Protein AF-A0A0Q5MTC0-F1 (afdb_monomer_lite)

Sequence (117 aa):
MSYLDYEMRDIRASPGHVDVELIQRDGHSARLLIALPSTGEPQYWLYFLPDTAEEWVEQLLLWLDEQVFTSGLMDERVRVERNGASYVQSAPYGWRLTDPAEHARLAEAAGPDGWYG

Radius of gyration: 14.13 Å; chains: 1; bounding box: 38×33×33 Å

pLDDT: mean 79.62, std 10.36, range [45.28, 92.5]

Structure (mmCIF, N/CA/C/O backbone):
data_AF-A0A0Q5MTC0-F1
#
_entry.id   AF-A0A0Q5MTC0-F1
#
loop_
_atom_site.group_PDB
_atom_site.id
_atom_site.type_symbol
_atom_site.label_atom_id
_atom_site.label_alt_id
_atom_site.label_comp_id
_atom_site.label_asym_id
_atom_site.label_entity_id
_atom_site.label_seq_id
_atom_site.pdbx_PDB_ins_code
_atom_site.Cartn_x
_atom_site.Cartn_y
_atom_site.Cartn_z
_atom_site.occupancy
_atom_site.B_iso_or_equiv
_atom_site.auth_seq_id
_atom_site.auth_comp_id
_atom_site.auth_asym_id
_atom_site.auth_atom_id
_atom_site.pdbx_PDB_model_num
ATOM 1 N N . MET A 1 1 ? -21.789 -9.961 -7.468 1.00 45.28 1 MET A N 1
ATOM 2 C CA . MET A 1 1 ? -20.893 -9.215 -6.561 1.00 45.28 1 MET A CA 1
ATOM 3 C C . MET A 1 1 ? -19.990 -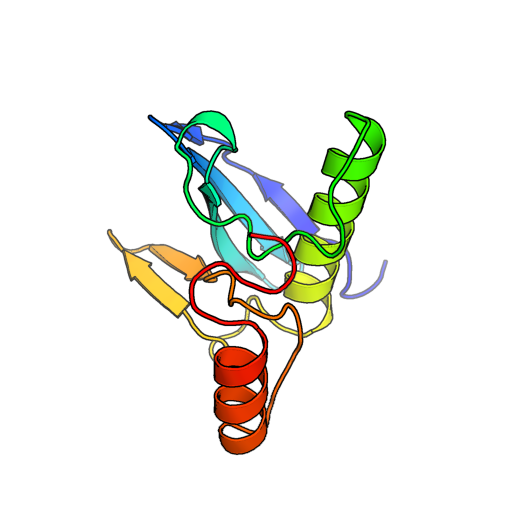10.224 -5.893 1.00 45.28 1 MET A C 1
ATOM 5 O O . MET A 1 1 ? -20.508 -11.143 -5.260 1.00 45.28 1 MET A O 1
ATOM 9 N N . SER A 1 2 ? -18.699 -10.147 -6.202 1.00 48.28 2 SER A N 1
ATOM 10 C CA . SER A 1 2 ? -17.704 -11.175 -5.885 1.00 48.28 2 SER A CA 1
ATOM 11 C C . SER A 1 2 ? -17.033 -10.882 -4.535 1.00 48.28 2 SER A C 1
ATOM 13 O O . SER A 1 2 ? -17.332 -9.875 -3.903 1.00 48.28 2 SER A O 1
ATOM 15 N N . TYR A 1 3 ? -16.140 -11.758 -4.077 1.00 50.34 3 TYR A N 1
ATOM 16 C CA . TYR A 1 3 ? -15.329 -11.592 -2.859 1.00 50.34 3 TYR A CA 1
ATOM 17 C C . TYR A 1 3 ? -14.267 -10.470 -2.974 1.00 50.34 3 TYR A C 1
ATOM 19 O O . TYR A 1 3 ? -13.401 -10.346 -2.118 1.00 50.34 3 TYR A O 1
ATOM 27 N N . LEU A 1 4 ? -14.338 -9.678 -4.045 1.00 57.19 4 LEU A N 1
ATOM 28 C CA . LEU A 1 4 ? -13.348 -8.696 -4.485 1.00 57.19 4 LEU A CA 1
ATOM 29 C C . LEU A 1 4 ? -13.760 -7.252 -4.194 1.00 57.19 4 LEU A C 1
ATOM 31 O O . LEU A 1 4 ? -12.997 -6.323 -4.426 1.00 57.19 4 LEU A O 1
ATOM 35 N N . ASP A 1 5 ? -14.977 -7.066 -3.689 1.00 74.38 5 ASP A N 1
ATOM 36 C CA . ASP A 1 5 ? -15.494 -5.750 -3.350 1.00 74.38 5 ASP A CA 1
ATOM 37 C C . ASP A 1 5 ? -14.921 -5.337 -1.978 1.00 74.38 5 ASP A C 1
ATOM 39 O O . ASP A 1 5 ? -15.207 -5.980 -0.959 1.00 74.38 5 ASP A O 1
ATOM 43 N N . TYR A 1 6 ? -14.115 -4.272 -1.953 1.00 80.75 6 TYR A N 1
ATOM 44 C CA . TYR A 1 6 ? -13.625 -3.632 -0.730 1.00 80.75 6 TYR A CA 1
ATOM 45 C C . TYR A 1 6 ? -14.060 -2.170 -0.658 1.00 80.75 6 TYR A C 1
ATOM 47 O O . TYR A 1 6 ? -14.291 -1.511 -1.673 1.00 80.75 6 TYR A O 1
ATOM 55 N N . GLU A 1 7 ? -14.170 -1.658 0.563 1.00 87.12 7 GLU A N 1
ATOM 56 C CA . GLU A 1 7 ? -14.449 -0.252 0.828 1.00 87.12 7 GLU A CA 1
ATOM 57 C C . GLU A 1 7 ? -13.251 0.398 1.519 1.00 87.12 7 GLU A C 1
ATOM 59 O O . GLU A 1 7 ? -12.703 -0.152 2.476 1.00 87.12 7 GLU A O 1
ATOM 64 N N . MET A 1 8 ? -12.869 1.584 1.042 1.00 88.19 8 MET A N 1
ATOM 65 C CA . MET A 1 8 ? -11.970 2.480 1.763 1.00 88.19 8 MET A CA 1
ATOM 66 C C . MET A 1 8 ? -12.795 3.328 2.730 1.00 88.19 8 MET A C 1
ATOM 68 O O . MET A 1 8 ? -13.652 4.106 2.304 1.00 88.19 8 MET A O 1
ATOM 72 N N . ARG A 1 9 ? -12.531 3.194 4.028 1.00 89.69 9 ARG A N 1
ATOM 73 C CA . ARG A 1 9 ? -13.142 4.001 5.086 1.00 89.69 9 ARG A CA 1
ATOM 74 C C . ARG A 1 9 ? -12.077 4.732 5.889 1.00 89.69 9 ARG A C 1
ATOM 76 O O . ARG A 1 9 ? -10.894 4.411 5.828 1.00 89.69 9 ARG A O 1
ATOM 83 N N . ASP A 1 10 ? -12.536 5.733 6.640 1.00 90.75 10 ASP A N 1
ATOM 84 C CA . ASP A 1 10 ? -11.757 6.370 7.706 1.00 90.75 10 ASP A CA 1
ATOM 85 C C . ASP A 1 10 ? -10.330 6.764 7.275 1.00 90.75 10 ASP A C 1
ATOM 87 O O . ASP A 1 10 ? -9.324 6.318 7.834 1.00 90.75 10 ASP A O 1
ATOM 91 N N . ILE A 1 11 ? -10.269 7.592 6.227 1.00 91.00 11 ILE A N 1
ATOM 92 C CA . ILE A 1 11 ? -9.031 8.136 5.666 1.00 91.00 11 ILE A CA 1
ATOM 93 C C . ILE A 1 11 ? -8.544 9.270 6.565 1.00 91.00 11 ILE A C 1
ATOM 95 O O . ILE A 1 11 ? -9.218 10.291 6.729 1.00 91.00 11 ILE A O 1
ATOM 99 N N . ARG A 1 12 ? -7.347 9.110 7.123 1.00 92.50 12 ARG A N 1
ATOM 100 C CA . ARG A 1 12 ? -6.734 10.068 8.042 1.00 92.50 12 ARG A CA 1
ATOM 101 C C . ARG A 1 12 ? -5.423 10.567 7.458 1.00 92.50 12 ARG A C 1
ATOM 103 O O . ARG A 1 12 ? -4.484 9.803 7.249 1.00 92.50 12 ARG A O 1
ATOM 110 N N . ALA A 1 13 ? -5.343 11.872 7.238 1.00 88.62 13 ALA A N 1
ATOM 111 C CA . ALA A 1 13 ? -4.072 12.519 6.955 1.00 88.62 13 ALA A CA 1
ATOM 112 C C . ALA A 1 13 ? -3.261 12.637 8.252 1.00 88.62 13 ALA A C 1
ATOM 114 O O . ALA A 1 13 ? -3.776 13.063 9.288 1.00 88.62 13 ALA A O 1
ATOM 115 N N . SER A 1 14 ? -1.983 12.290 8.189 1.00 83.75 14 SER A N 1
ATOM 116 C CA . SER A 1 14 ? -1.028 12.451 9.281 1.00 83.75 14 SER A CA 1
ATOM 117 C C . SER A 1 14 ? 0.292 13.000 8.733 1.00 83.75 14 SER A C 1
ATOM 119 O O . SER A 1 14 ? 0.520 12.937 7.522 1.00 83.75 14 SER A O 1
ATOM 121 N N . PRO A 1 15 ? 1.168 13.587 9.568 1.00 88.50 15 PRO A N 1
ATOM 122 C CA . PRO A 1 15 ? 2.452 14.085 9.093 1.00 88.50 15 PRO A CA 1
ATOM 123 C C . PRO A 1 15 ? 3.232 12.992 8.352 1.00 88.50 15 PRO A C 1
ATOM 125 O O . PRO A 1 15 ? 3.622 11.978 8.929 1.00 88.50 15 PRO A O 1
ATOM 128 N N . GLY A 1 16 ? 3.416 13.205 7.051 1.00 88.62 16 GLY A N 1
ATOM 129 C CA . GLY A 1 16 ? 4.161 12.303 6.188 1.00 88.62 16 GLY A CA 1
ATOM 130 C C . GLY A 1 16 ? 3.442 11.027 5.748 1.00 88.62 16 GLY A C 1
ATOM 131 O O . GLY A 1 16 ? 4.040 10.270 4.998 1.00 88.62 16 GLY A O 1
ATOM 132 N N . HIS A 1 17 ? 2.197 10.775 6.164 1.00 90.31 17 HIS A N 1
ATOM 133 C CA . HIS A 1 17 ? 1.487 9.543 5.803 1.00 90.31 17 HIS A CA 1
ATOM 134 C C . HIS A 1 17 ? -0.019 9.752 5.622 1.00 90.31 17 HIS A C 1
ATOM 136 O O . HIS A 1 17 ? -0.638 10.583 6.296 1.00 90.31 17 HIS A O 1
ATOM 142 N N . VAL A 1 18 ? -0.630 8.916 4.787 1.00 89.94 18 VAL A N 1
ATOM 143 C CA . VAL A 1 18 ? -2.080 8.703 4.740 1.00 89.94 18 VAL A CA 1
ATOM 144 C C . VAL A 1 18 ? -2.387 7.356 5.381 1.00 89.94 18 VAL A C 1
ATOM 146 O O . VAL A 1 18 ? -1.816 6.338 5.006 1.00 89.94 18 VAL A O 1
ATOM 149 N N . ASP A 1 19 ? -3.281 7.357 6.362 1.00 91.50 19 ASP A N 1
ATOM 150 C CA . ASP A 1 19 ? -3.754 6.157 7.044 1.00 91.50 19 ASP A CA 1
ATOM 151 C C . ASP A 1 19 ? -5.172 5.827 6.554 1.00 91.50 19 ASP A C 1
ATOM 153 O O . ASP A 1 19 ? -6.081 6.645 6.710 1.00 91.50 19 ASP A O 1
ATOM 157 N N . VAL A 1 20 ? -5.352 4.664 5.930 1.00 90.62 20 VAL A N 1
ATOM 158 C CA . VAL A 1 20 ? -6.604 4.240 5.283 1.00 90.62 20 VAL A CA 1
ATOM 159 C C . VAL A 1 20 ? -7.065 2.917 5.874 1.00 90.62 20 VAL A C 1
ATOM 161 O O . VAL A 1 20 ? -6.287 1.969 5.939 1.00 90.62 20 VAL A O 1
ATOM 164 N N . GLU A 1 21 ? -8.336 2.818 6.262 1.00 91.69 21 GLU A N 1
ATOM 165 C CA . GLU A 1 21 ? -8.943 1.530 6.595 1.00 91.69 21 GLU A CA 1
ATOM 166 C C . GLU A 1 21 ? -9.525 0.877 5.335 1.00 91.69 21 GLU A C 1
ATOM 168 O O . GLU A 1 21 ? -10.343 1.473 4.632 1.00 91.69 21 GLU A O 1
ATOM 173 N N . LEU A 1 22 ? -9.115 -0.361 5.061 1.00 89.56 22 LEU A N 1
ATOM 174 C CA . LEU A 1 22 ? -9.726 -1.221 4.054 1.00 89.56 22 LEU A CA 1
ATOM 175 C C . LEU A 1 22 ? -10.638 -2.234 4.729 1.00 89.56 22 LEU A C 1
ATOM 177 O O . LEU A 1 22 ? -10.229 -2.889 5.689 1.00 89.56 22 LEU A O 1
ATOM 181 N N . ILE A 1 23 ? -11.845 -2.401 4.193 1.00 88.00 23 ILE A N 1
ATOM 182 C CA . ILE A 1 23 ? -12.818 -3.377 4.686 1.00 88.00 23 ILE A CA 1
ATOM 183 C C . ILE A 1 23 ? -13.283 -4.252 3.525 1.00 88.00 23 ILE A C 1
ATOM 185 O O . ILE A 1 23 ? -13.900 -3.761 2.578 1.00 88.00 23 ILE A O 1
ATOM 189 N N . GLN A 1 24 ? -13.009 -5.553 3.609 1.00 85.00 24 GLN A N 1
ATOM 190 C CA . GLN A 1 24 ? -13.582 -6.565 2.727 1.00 85.00 24 GLN A CA 1
ATOM 191 C C . GLN A 1 24 ? -15.002 -6.929 3.164 1.00 85.00 24 GLN A C 1
ATOM 193 O O . GLN A 1 24 ? -15.378 -6.854 4.336 1.00 85.00 24 GLN A O 1
ATOM 198 N N . ARG A 1 25 ? -15.812 -7.375 2.201 1.00 77.12 25 ARG A N 1
ATOM 199 C CA . ARG A 1 25 ? -17.218 -7.744 2.423 1.00 77.12 25 ARG A CA 1
ATOM 200 C C . ARG A 1 25 ? -17.441 -8.820 3.495 1.00 77.12 25 ARG A C 1
ATOM 202 O O . ARG A 1 25 ? -18.507 -8.850 4.106 1.00 77.12 25 ARG A O 1
ATOM 209 N N . ASP A 1 26 ? -16.492 -9.725 3.685 1.00 77.50 26 ASP A N 1
ATOM 210 C CA . ASP A 1 26 ? -16.565 -10.819 4.660 1.00 77.50 26 ASP A CA 1
ATOM 211 C C . ASP A 1 26 ? -16.205 -10.387 6.093 1.00 77.50 26 ASP A C 1
ATOM 213 O O . ASP A 1 26 ? -16.214 -11.210 7.007 1.00 77.50 26 ASP A O 1
ATOM 217 N N . GLY A 1 27 ? -15.968 -9.089 6.304 1.00 79.62 27 GLY A N 1
ATOM 218 C CA . GLY A 1 27 ? -15.704 -8.502 7.611 1.00 79.62 27 GLY A CA 1
ATOM 219 C C . GLY A 1 27 ? -14.224 -8.436 7.971 1.00 79.62 27 GLY A C 1
ATOM 220 O O . GLY A 1 27 ? -13.910 -7.910 9.037 1.00 79.62 27 GLY A O 1
ATOM 221 N N . HIS A 1 28 ? -13.318 -8.908 7.106 1.00 84.06 28 HIS A N 1
ATOM 222 C CA . HIS A 1 28 ? -11.893 -8.656 7.295 1.00 84.06 28 HIS A CA 1
ATOM 223 C C . HIS A 1 28 ? -11.588 -7.180 7.054 1.00 84.06 28 HIS A C 1
ATOM 225 O O . HIS A 1 28 ? -12.031 -6.583 6.069 1.00 84.06 28 HIS A O 1
ATOM 231 N N . SER A 1 29 ? -10.803 -6.593 7.950 1.00 86.69 29 SER A N 1
ATOM 232 C CA . SER A 1 29 ? -10.298 -5.240 7.788 1.00 86.69 29 SER A CA 1
ATOM 233 C C . SER A 1 29 ? -8.823 -5.155 8.139 1.00 86.69 29 SER A C 1
ATOM 235 O O . SER A 1 29 ? -8.286 -5.949 8.920 1.00 86.69 29 SER A O 1
ATOM 237 N N . ALA A 1 30 ? -8.155 -4.183 7.534 1.00 88.00 30 ALA A N 1
ATOM 238 C CA . ALA A 1 30 ? -6.816 -3.775 7.918 1.00 88.00 30 ALA A CA 1
ATOM 239 C C . ALA A 1 30 ? -6.648 -2.282 7.680 1.00 88.00 30 ALA A C 1
ATOM 241 O O . ALA A 1 30 ? -7.338 -1.690 6.848 1.00 88.00 30 ALA A O 1
ATOM 242 N N . ARG A 1 31 ? -5.684 -1.685 8.377 1.00 90.44 31 ARG A N 1
ATOM 243 C CA . ARG A 1 31 ? -5.249 -0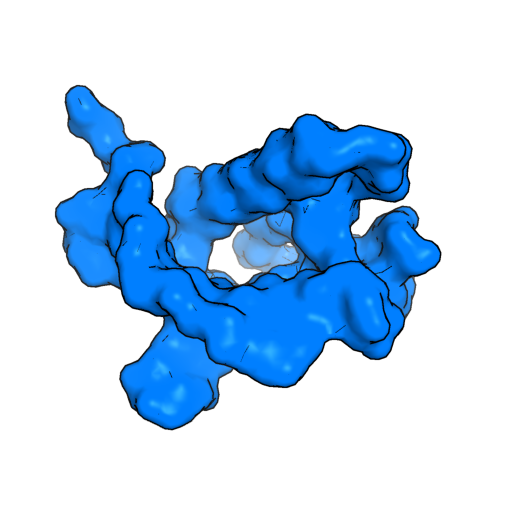.323 8.084 1.00 90.44 31 ARG A CA 1
ATOM 244 C C . ARG A 1 31 ? -3.976 -0.342 7.253 1.00 90.44 31 ARG A C 1
ATOM 246 O O . ARG A 1 31 ? -3.121 -1.213 7.405 1.00 90.44 31 ARG A O 1
ATOM 253 N N . LEU A 1 32 ? -3.857 0.627 6.365 1.00 86.75 32 LEU A N 1
ATOM 254 C CA . LEU A 1 32 ? -2.673 0.867 5.560 1.00 86.75 32 LEU A CA 1
ATOM 255 C C . LEU A 1 32 ? -2.117 2.222 5.932 1.00 86.75 32 LEU A C 1
ATOM 257 O O . LEU A 1 32 ? -2.856 3.200 5.967 1.00 86.75 32 LEU A O 1
ATOM 261 N N . LEU A 1 33 ? -0.815 2.270 6.191 1.00 88.00 33 LEU A N 1
ATOM 262 C CA . LEU A 1 33 ? -0.098 3.515 6.404 1.00 88.00 33 LEU A CA 1
ATOM 263 C C . LEU A 1 33 ? 0.785 3.766 5.183 1.00 88.00 33 LEU A C 1
ATOM 265 O O . LEU A 1 33 ? 1.836 3.152 5.031 1.00 88.00 33 LEU A O 1
ATOM 269 N N . ILE A 1 34 ? 0.322 4.638 4.296 1.00 86.19 34 ILE A N 1
ATOM 270 C CA . ILE A 1 34 ? 0.982 4.952 3.031 1.00 86.19 34 ILE A CA 1
ATOM 271 C C . ILE A 1 34 ? 1.832 6.200 3.251 1.00 86.19 34 ILE A C 1
ATOM 273 O O . ILE A 1 34 ? 1.291 7.272 3.531 1.00 86.19 34 ILE A O 1
ATOM 277 N N . ALA A 1 35 ? 3.154 6.068 3.159 1.00 87.31 35 ALA A N 1
ATOM 278 C CA . ALA A 1 35 ? 4.060 7.209 3.236 1.00 87.31 35 ALA A CA 1
ATOM 279 C C . ALA A 1 35 ? 3.819 8.172 2.065 1.00 87.31 35 ALA A C 1
ATOM 281 O O . ALA A 1 35 ? 3.575 7.758 0.937 1.00 87.31 35 ALA A O 1
ATOM 282 N N . LEU A 1 36 ? 3.880 9.474 2.333 1.00 87.06 36 LEU A N 1
ATOM 283 C CA . LEU A 1 36 ? 3.810 10.500 1.301 1.00 87.06 36 LEU A CA 1
ATOM 284 C C . LEU A 1 36 ? 5.181 10.633 0.631 1.00 87.06 36 LEU A C 1
ATOM 286 O O . LEU A 1 36 ? 6.167 10.745 1.353 1.00 87.06 36 LEU A O 1
ATOM 290 N N . PRO A 1 37 ? 5.270 10.780 -0.702 1.00 83.50 37 PRO A N 1
ATOM 291 C CA . PRO A 1 37 ? 6.557 10.960 -1.385 1.00 83.50 37 PRO A CA 1
ATOM 292 C C . PRO A 1 37 ? 7.404 12.113 -0.820 1.00 83.50 37 PRO A C 1
ATOM 294 O O . PRO A 1 37 ? 8.630 12.070 -0.819 1.00 83.50 37 PRO A O 1
ATOM 297 N N . SER A 1 38 ? 6.754 13.141 -0.263 1.00 84.94 38 SER A N 1
ATOM 298 C CA . SER A 1 38 ? 7.411 14.287 0.373 1.00 84.94 38 SER A CA 1
ATOM 299 C C . SER A 1 38 ? 8.232 13.956 1.626 1.00 84.94 38 SER A C 1
ATOM 301 O O . SER A 1 38 ? 8.971 14.821 2.090 1.00 84.94 38 SER A O 1
ATOM 303 N N . THR A 1 39 ? 8.079 12.771 2.226 1.00 85.12 39 THR A N 1
ATOM 304 C CA . THR A 1 39 ? 8.892 12.360 3.384 1.00 85.12 39 THR A CA 1
ATOM 305 C C . THR A 1 39 ? 10.269 11.845 2.991 1.00 85.12 39 THR A C 1
ATOM 307 O O . THR A 1 39 ?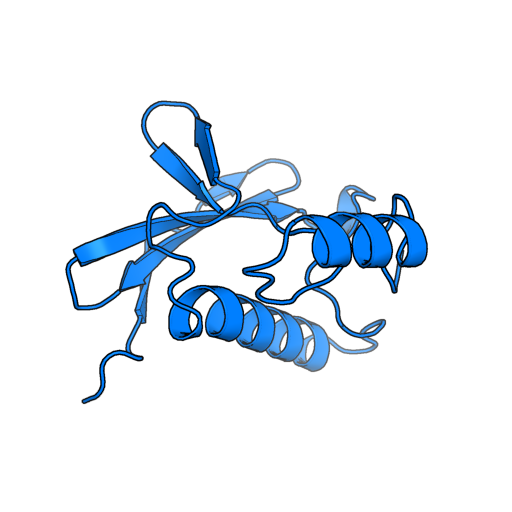 11.138 11.764 3.856 1.00 85.12 39 THR A O 1
ATOM 310 N N . GLY A 1 40 ? 10.471 11.502 1.714 1.00 83.44 40 GLY A N 1
ATOM 311 C CA . GLY A 1 40 ? 11.654 10.773 1.263 1.00 83.44 40 GLY A CA 1
ATOM 312 C C . GLY A 1 40 ? 11.692 9.319 1.739 1.00 83.44 40 GLY A C 1
ATOM 313 O O . GLY A 1 40 ? 12.731 8.681 1.609 1.00 83.44 40 GLY A O 1
ATOM 314 N N . GLU A 1 41 ? 10.600 8.796 2.310 1.00 84.12 41 GLU A N 1
ATOM 315 C CA . GLU A 1 41 ? 10.512 7.368 2.610 1.00 84.12 41 GLU A CA 1
ATOM 316 C C . GLU A 1 41 ? 10.311 6.550 1.327 1.00 84.12 41 GLU A C 1
ATOM 318 O O . GLU A 1 41 ? 9.644 7.026 0.397 1.00 84.12 41 GLU A O 1
ATOM 323 N N . PRO A 1 42 ? 10.827 5.310 1.284 1.00 82.56 42 PRO A N 1
ATOM 324 C CA . PRO A 1 42 ? 10.622 4.416 0.157 1.00 82.56 42 PRO A CA 1
ATOM 325 C C . PRO A 1 42 ? 9.143 4.188 -0.163 1.00 82.56 42 PRO A C 1
ATOM 327 O O . PRO A 1 42 ? 8.314 3.926 0.714 1.00 82.56 42 PRO A O 1
ATOM 330 N N . GLN A 1 43 ? 8.813 4.236 -1.450 1.00 85.94 43 GLN A N 1
ATOM 331 C CA . GLN A 1 43 ? 7.465 3.989 -1.951 1.00 85.94 43 GLN A CA 1
ATOM 332 C C . GLN A 1 43 ? 7.363 2.548 -2.449 1.00 85.94 43 GLN A C 1
ATOM 334 O O . GLN A 1 43 ? 7.241 2.286 -3.640 1.00 85.94 43 GLN A O 1
ATOM 339 N N . TYR A 1 44 ? 7.419 1.593 -1.519 1.00 81.56 44 TYR A N 1
ATOM 340 C CA . TYR A 1 44 ? 7.465 0.153 -1.821 1.00 81.56 44 TYR A CA 1
ATOM 341 C C . TYR A 1 44 ? 6.276 -0.393 -2.636 1.00 81.56 44 TYR A C 1
ATOM 343 O O . TYR A 1 44 ? 6.314 -1.523 -3.114 1.00 81.56 44 TYR A O 1
ATOM 351 N N . TRP A 1 45 ? 5.205 0.386 -2.757 1.00 82.81 45 TRP A N 1
ATOM 352 C CA . TRP A 1 45 ? 4.012 0.073 -3.540 1.00 82.81 45 TRP A CA 1
ATOM 353 C C . TRP A 1 45 ? 4.103 0.546 -5.002 1.00 82.81 45 TRP A C 1
ATOM 355 O O . TRP A 1 45 ? 3.196 0.268 -5.781 1.00 82.81 45 TRP A O 1
ATOM 365 N N . LEU A 1 46 ? 5.174 1.250 -5.385 1.00 85.56 46 LEU A N 1
ATOM 366 C CA . LEU A 1 46 ? 5.442 1.602 -6.776 1.00 85.56 46 LEU A CA 1
ATOM 367 C C . LEU A 1 46 ? 6.038 0.414 -7.535 1.00 85.56 46 LEU A C 1
ATOM 369 O O . LEU A 1 46 ? 7.001 -0.216 -7.101 1.00 85.56 46 LEU A O 1
ATOM 373 N N . TYR A 1 47 ? 5.477 0.161 -8.710 1.00 79.75 47 TYR A N 1
ATOM 374 C CA . TYR A 1 47 ? 5.956 -0.772 -9.727 1.00 79.75 47 TYR A CA 1
ATOM 375 C C . TYR A 1 47 ? 6.772 -0.073 -10.825 1.00 79.75 47 TYR A C 1
ATOM 377 O O . TYR A 1 47 ? 7.359 -0.754 -11.659 1.00 79.75 47 TYR A O 1
ATOM 385 N N . PHE A 1 48 ? 6.773 1.261 -10.878 1.00 84.94 48 PHE A N 1
ATOM 386 C CA . PHE A 1 48 ? 7.647 2.097 -11.704 1.00 84.94 48 PHE A CA 1
ATOM 387 C C . PHE A 1 48 ? 7.602 3.558 -11.228 1.00 84.94 48 PHE A C 1
ATOM 389 O O . PHE A 1 48 ? 6.670 3.967 -10.533 1.00 84.94 48 PHE A O 1
ATOM 396 N N . LEU A 1 49 ? 8.594 4.363 -11.634 1.00 87.06 49 LEU A N 1
ATOM 397 C CA . LEU A 1 49 ? 8.625 5.801 -11.347 1.00 87.06 49 LEU A CA 1
ATOM 398 C C . LEU A 1 49 ? 7.502 6.529 -12.110 1.00 87.06 49 LEU A C 1
ATOM 400 O O . LEU A 1 49 ? 7.543 6.531 -13.340 1.00 87.06 49 LEU A O 1
ATOM 404 N N . PRO A 1 50 ? 6.516 7.138 -11.426 1.00 88.75 50 PRO A N 1
ATOM 405 C CA . PRO A 1 50 ? 5.386 7.785 -12.084 1.00 88.75 50 PRO A CA 1
ATOM 406 C C . PRO A 1 50 ? 5.740 9.212 -12.519 1.00 88.75 50 PRO A C 1
ATOM 408 O O . PRO A 1 50 ? 6.233 10.011 -11.718 1.00 88.75 50 PRO A O 1
ATOM 411 N N . ASP A 1 51 ? 5.396 9.560 -13.755 1.00 92.31 51 ASP A N 1
ATOM 412 C CA . ASP A 1 51 ? 5.535 10.903 -14.325 1.00 92.31 51 ASP A CA 1
ATOM 413 C C . ASP A 1 51 ? 4.260 11.742 -14.128 1.00 92.31 51 ASP A C 1
ATOM 415 O O . ASP A 1 51 ? 4.288 12.978 -14.174 1.00 92.31 51 ASP A O 1
ATOM 419 N N . THR A 1 52 ? 3.121 11.083 -13.898 1.00 92.38 52 THR A N 1
ATOM 420 C CA . THR A 1 52 ? 1.803 11.719 -13.791 1.00 92.38 52 THR A CA 1
ATOM 421 C C . THR A 1 52 ? 1.043 11.303 -12.535 1.00 92.38 52 THR A C 1
ATOM 423 O O . THR A 1 52 ? 1.219 10.216 -11.992 1.00 92.38 52 THR A O 1
ATOM 426 N N . ALA A 1 53 ? 0.129 12.167 -12.078 1.00 89.00 53 ALA A N 1
ATOM 427 C CA . ALA A 1 53 ? -0.761 11.847 -10.959 1.00 89.00 53 ALA A CA 1
ATOM 428 C C . ALA A 1 53 ? -1.662 10.629 -11.240 1.00 89.00 53 ALA A C 1
ATOM 430 O O . ALA A 1 53 ? -2.071 9.947 -10.305 1.00 89.00 53 ALA A O 1
ATOM 431 N N . GLU A 1 54 ? -1.970 10.357 -12.509 1.00 91.69 54 GLU A N 1
ATOM 432 C CA . GLU A 1 54 ? -2.756 9.192 -12.916 1.00 91.69 54 GLU A CA 1
ATOM 433 C C . GLU A 1 54 ? -1.985 7.893 -12.675 1.00 91.69 54 GLU A C 1
ATOM 435 O O . GLU A 1 54 ? -2.517 6.994 -12.033 1.00 91.69 54 GLU A O 1
ATOM 440 N N . GLU A 1 55 ? -0.708 7.836 -13.057 1.00 90.06 55 GLU A N 1
ATOM 441 C CA . GLU A 1 55 ? 0.157 6.674 -12.805 1.00 90.06 55 GLU A CA 1
ATOM 442 C C . GLU A 1 55 ? 0.383 6.435 -11.306 1.00 90.06 55 GLU A C 1
ATOM 444 O O . GLU A 1 55 ? 0.439 5.289 -10.863 1.00 90.06 55 GLU A O 1
ATOM 449 N N . TRP A 1 56 ? 0.466 7.501 -10.500 1.00 88.81 56 TRP A N 1
ATOM 450 C CA . TRP A 1 56 ? 0.492 7.380 -9.038 1.00 88.81 56 TRP A CA 1
ATOM 451 C C . TRP A 1 56 ? -0.771 6.687 -8.507 1.00 88.81 56 TRP A C 1
ATOM 453 O O . TRP A 1 56 ? -0.685 5.774 -7.684 1.00 88.81 56 TRP A O 1
ATOM 463 N N . VAL A 1 57 ? -1.949 7.121 -8.965 1.00 87.31 57 VAL A N 1
ATOM 464 C CA . VAL A 1 57 ? -3.233 6.552 -8.533 1.00 87.31 57 VAL A CA 1
ATOM 465 C C . VAL A 1 57 ? -3.397 5.120 -9.038 1.00 87.31 57 VAL A C 1
ATOM 467 O O . VAL A 1 57 ? -3.821 4.264 -8.268 1.00 87.31 57 VAL A O 1
ATOM 470 N N . GLU A 1 58 ? -3.042 4.843 -10.292 1.00 87.31 58 GLU A N 1
ATOM 471 C CA . GLU A 1 58 ? -3.116 3.508 -10.890 1.00 87.31 58 GLU A CA 1
ATOM 472 C C . GLU A 1 58 ? -2.288 2.498 -10.093 1.00 87.31 58 GLU A C 1
ATOM 474 O O . GLU A 1 58 ? -2.810 1.465 -9.676 1.00 87.31 58 GLU A O 1
ATOM 479 N N . GLN A 1 59 ? -1.024 2.819 -9.813 1.00 87.38 59 GLN A N 1
ATOM 480 C CA . GLN A 1 59 ? -0.138 1.932 -9.062 1.00 87.38 59 GLN A CA 1
ATOM 481 C C . GLN A 1 59 ? -0.605 1.731 -7.621 1.00 87.38 59 GLN A C 1
ATOM 483 O O . GLN A 1 59 ? -0.550 0.612 -7.111 1.00 87.38 59 GLN A O 1
ATOM 488 N N . LEU A 1 60 ? -1.130 2.782 -6.977 1.00 85.50 60 LEU A N 1
ATOM 489 C CA . LEU A 1 60 ? -1.716 2.648 -5.648 1.00 85.50 60 LEU A CA 1
ATOM 490 C C . LEU A 1 60 ? -2.921 1.702 -5.673 1.00 85.50 60 LEU A C 1
ATOM 492 O O . LEU A 1 60 ? -3.013 0.814 -4.832 1.00 85.50 60 LEU A O 1
ATOM 496 N N . LEU A 1 61 ? -3.837 1.869 -6.630 1.00 84.88 61 LEU A N 1
ATOM 497 C CA . LEU A 1 61 ? -5.011 1.006 -6.755 1.00 84.88 61 LEU A CA 1
ATOM 498 C C . LEU A 1 61 ? -4.618 -0.442 -7.052 1.00 84.88 61 LEU A C 1
ATOM 500 O O . LEU A 1 61 ? -5.175 -1.332 -6.421 1.00 84.88 61 LEU A O 1
ATOM 504 N N . LEU A 1 62 ? -3.640 -0.678 -7.930 1.00 84.38 62 LEU A N 1
ATOM 505 C CA . LEU A 1 62 ? -3.106 -2.016 -8.202 1.00 84.38 62 LEU A CA 1
ATOM 506 C C . LEU A 1 62 ? -2.527 -2.660 -6.941 1.00 84.38 62 LEU A C 1
ATOM 508 O O . LEU A 1 62 ? -2.852 -3.803 -6.632 1.00 84.38 62 LEU A O 1
ATOM 512 N N . TRP A 1 63 ? -1.728 -1.920 -6.173 1.00 84.06 63 TRP A N 1
ATOM 513 C CA . TRP A 1 63 ? -1.168 -2.432 -4.926 1.00 84.06 63 TRP A CA 1
ATOM 514 C C . TRP A 1 63 ? -2.252 -2.745 -3.887 1.00 84.06 63 TRP A C 1
ATOM 516 O O . TRP A 1 63 ? -2.214 -3.807 -3.263 1.00 84.06 63 TRP A O 1
ATOM 526 N N . LEU A 1 64 ? -3.237 -1.855 -3.711 1.00 82.12 64 LEU A N 1
ATOM 527 C CA . LEU A 1 64 ? -4.384 -2.087 -2.825 1.00 82.12 64 LEU A CA 1
ATOM 528 C C . LEU A 1 64 ? -5.171 -3.327 -3.255 1.00 82.12 64 LEU A C 1
ATOM 530 O O . LEU A 1 64 ? -5.518 -4.154 -2.411 1.00 82.12 64 LEU A O 1
ATOM 534 N N . ASP A 1 65 ? -5.412 -3.470 -4.557 1.00 79.69 65 ASP A N 1
ATOM 535 C CA . ASP A 1 65 ? -6.104 -4.613 -5.139 1.00 79.69 65 ASP A CA 1
ATOM 536 C C . ASP A 1 65 ? -5.340 -5.904 -4.862 1.00 79.69 65 ASP A C 1
ATOM 538 O O . ASP A 1 65 ? -5.913 -6.859 -4.344 1.00 79.69 65 ASP A O 1
ATOM 542 N N . GLU A 1 66 ? -4.022 -5.911 -5.072 1.00 77.25 66 GLU A N 1
ATOM 543 C CA . GLU A 1 66 ? -3.166 -7.034 -4.705 1.00 77.25 66 GLU A CA 1
ATOM 544 C C . GLU A 1 66 ? -3.275 -7.348 -3.210 1.00 77.25 66 GLU A C 1
ATOM 546 O O . GLU A 1 66 ? -3.469 -8.514 -2.860 1.00 77.25 66 GLU A O 1
ATOM 551 N N . GLN A 1 67 ? -3.233 -6.353 -2.316 1.00 77.88 67 GLN A N 1
ATOM 552 C CA . GLN A 1 67 ? -3.403 -6.594 -0.877 1.00 77.88 67 GLN A CA 1
ATOM 553 C C . GLN A 1 67 ? -4.784 -7.171 -0.540 1.00 77.88 67 GLN A C 1
ATOM 555 O O . GLN A 1 67 ? -4.901 -7.982 0.370 1.00 77.88 67 GLN A O 1
ATOM 560 N N . VAL A 1 68 ? -5.839 -6.829 -1.271 1.00 77.06 68 VAL A N 1
ATOM 561 C CA . VAL A 1 68 ? -7.195 -7.336 -1.020 1.00 77.06 68 VAL A CA 1
ATOM 562 C C . VAL A 1 68 ? -7.391 -8.722 -1.654 1.00 77.06 68 VAL A C 1
ATOM 564 O O . VAL A 1 68 ? -7.661 -9.703 -0.954 1.00 77.06 68 VAL A O 1
ATOM 567 N N . PHE A 1 69 ? -7.211 -8.843 -2.970 1.00 71.56 69 PHE A N 1
ATOM 568 C CA . PHE A 1 69 ? -7.452 -10.058 -3.760 1.00 71.56 69 PHE A CA 1
ATOM 569 C C . PHE A 1 69 ? -6.607 -11.243 -3.319 1.00 71.56 69 PHE A C 1
ATOM 571 O O . PHE A 1 69 ? -7.045 -12.392 -3.393 1.00 71.56 69 PHE A O 1
ATOM 578 N N . THR A 1 70 ? -5.384 -10.985 -2.863 1.00 69.56 70 THR A N 1
ATOM 579 C CA . THR A 1 70 ? -4.475 -12.047 -2.428 1.00 69.56 70 THR A C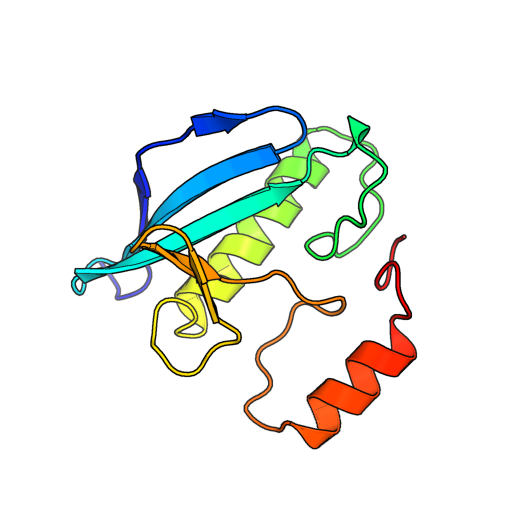A 1
ATOM 580 C C . THR A 1 70 ? -4.684 -12.451 -0.968 1.00 69.56 70 THR A C 1
ATOM 582 O O . THR A 1 70 ? -3.764 -12.992 -0.348 1.00 69.56 70 THR A O 1
ATOM 585 N N . SER A 1 71 ? -5.886 -12.206 -0.427 1.00 71.06 71 SER A N 1
ATOM 586 C CA . SER A 1 71 ? -6.252 -12.471 0.969 1.00 71.06 71 SER A CA 1
ATOM 587 C C . SER A 1 71 ? -5.430 -11.659 1.974 1.00 71.06 71 SER A C 1
ATOM 589 O O . SER A 1 71 ? -5.248 -12.081 3.111 1.00 71.06 71 SER A O 1
ATOM 591 N N . GLY A 1 72 ? -4.895 -10.502 1.580 1.00 69.44 72 GLY A N 1
ATOM 592 C CA . GLY A 1 72 ? -3.954 -9.756 2.415 1.00 69.44 72 GLY A CA 1
ATOM 593 C C . GLY A 1 72 ? -4.566 -9.007 3.599 1.00 69.44 72 GLY A C 1
ATOM 594 O O . GLY A 1 72 ? -3.817 -8.518 4.439 1.00 69.44 72 GLY A O 1
ATOM 595 N N . LEU A 1 73 ? -5.899 -8.986 3.727 1.00 76.38 73 LEU A N 1
ATOM 596 C CA . LEU A 1 73 ? -6.577 -8.566 4.961 1.00 76.38 73 LEU A CA 1
ATOM 597 C C . LEU A 1 73 ? -6.725 -9.703 5.998 1.00 76.38 73 LEU A C 1
ATOM 599 O O . LEU A 1 73 ? -7.210 -9.452 7.101 1.00 76.38 73 LEU A O 1
ATOM 603 N N . MET A 1 74 ? -6.315 -10.935 5.665 1.00 73.56 74 MET A N 1
ATOM 604 C CA . MET A 1 74 ? -6.296 -12.085 6.581 1.00 73.56 74 MET A CA 1
ATOM 605 C C . MET A 1 74 ? -4.983 -12.148 7.388 1.00 73.56 74 MET A C 1
ATOM 607 O O . MET A 1 74 ? -4.002 -11.473 7.073 1.00 73.56 74 MET A O 1
ATOM 611 N N . ASP A 1 75 ? -4.939 -12.994 8.419 1.00 66.44 75 ASP A N 1
ATOM 612 C CA . ASP A 1 75 ? -3.851 -13.039 9.416 1.00 66.44 75 ASP A CA 1
ATOM 613 C C . ASP A 1 75 ? -2.499 -13.572 8.900 1.00 66.44 75 ASP A C 1
ATOM 615 O O . ASP A 1 75 ? -1.495 -13.493 9.602 1.00 66.44 75 ASP A O 1
ATOM 619 N N . GLU A 1 76 ? -2.437 -14.097 7.674 1.00 60.97 76 GLU A N 1
ATOM 620 C CA . GLU A 1 76 ? -1.238 -14.745 7.116 1.00 60.97 76 GLU A CA 1
ATOM 621 C C . GLU A 1 76 ? -0.223 -13.770 6.480 1.00 60.97 76 GLU A C 1
ATOM 623 O O . GLU A 1 76 ? 0.817 -14.198 5.974 1.00 60.97 76 GLU A O 1
ATOM 628 N N . ARG A 1 77 ? -0.497 -12.458 6.466 1.00 68.56 77 ARG A N 1
ATOM 629 C CA . ARG A 1 77 ? 0.418 -11.440 5.916 1.00 68.56 77 ARG A CA 1
ATOM 630 C C . ARG A 1 77 ? 1.346 -10.833 6.961 1.00 68.56 77 ARG A C 1
ATOM 632 O O . ARG A 1 77 ? 1.136 -10.959 8.162 1.00 68.56 77 ARG A O 1
ATOM 639 N N . VAL A 1 78 ? 2.369 -10.121 6.480 1.00 71.50 78 VAL A N 1
ATOM 640 C CA . VAL A 1 78 ? 3.222 -9.277 7.326 1.00 71.50 78 VAL A CA 1
ATOM 641 C C . VAL A 1 78 ? 2.368 -8.129 7.862 1.00 71.50 78 VAL A C 1
ATOM 643 O O . VAL A 1 78 ? 2.136 -7.124 7.186 1.00 71.50 78 VAL A O 1
ATOM 646 N N . ARG A 1 79 ? 1.847 -8.332 9.071 1.00 77.00 79 ARG A N 1
ATOM 647 C CA . ARG A 1 79 ? 1.029 -7.368 9.799 1.00 77.00 79 ARG A CA 1
ATOM 648 C C . ARG A 1 79 ? 1.774 -6.887 11.030 1.00 77.00 79 ARG A C 1
ATOM 650 O O . ARG A 1 79 ? 2.508 -7.643 11.666 1.00 77.00 79 ARG A O 1
ATOM 657 N N . VAL A 1 80 ? 1.550 -5.629 11.382 1.00 81.19 80 VAL A N 1
ATOM 658 C CA . VAL A 1 80 ? 2.011 -5.065 12.649 1.00 81.19 80 VAL A CA 1
ATOM 659 C C . VAL A 1 80 ? 0.817 -4.511 13.404 1.00 81.19 80 VAL A C 1
ATOM 661 O O . VAL A 1 80 ? 0.062 -3.689 12.890 1.00 81.19 80 VAL A O 1
ATOM 664 N N . GLU A 1 81 ? 0.667 -4.951 14.648 1.00 84.06 81 GLU A N 1
ATOM 665 C CA . GLU A 1 81 ? -0.320 -4.394 15.563 1.00 84.06 81 GLU A CA 1
ATOM 666 C C . GLU A 1 81 ? 0.186 -3.065 16.123 1.00 84.06 81 GLU A C 1
ATOM 668 O O . GLU A 1 81 ? 1.250 -2.990 16.745 1.00 84.06 81 GLU A O 1
ATOM 673 N N . ARG A 1 82 ? -0.589 -1.997 15.926 1.00 83.06 82 ARG A N 1
ATOM 674 C CA . ARG A 1 82 ? -0.288 -0.667 16.461 1.00 83.06 82 ARG A CA 1
ATOM 675 C C . ARG A 1 82 ? -1.557 -0.036 17.007 1.00 83.06 82 ARG A C 1
ATOM 677 O O . ARG A 1 82 ? -2.538 0.126 16.293 1.00 83.06 82 ARG A O 1
ATOM 684 N N . ASN A 1 83 ? -1.526 0.368 18.278 1.00 84.69 83 ASN A N 1
ATOM 685 C CA . ASN A 1 83 ? -2.650 1.031 18.953 1.00 84.69 83 ASN A CA 1
ATOM 686 C C . ASN A 1 83 ? -3.984 0.254 18.865 1.00 84.69 83 ASN A C 1
ATOM 688 O O . ASN A 1 83 ? -5.045 0.864 18.779 1.00 84.69 83 ASN A O 1
ATOM 692 N N . GLY A 1 84 ? -3.930 -1.083 18.878 1.00 83.00 84 GLY A N 1
ATOM 693 C CA . GLY A 1 84 ? -5.118 -1.942 18.784 1.00 83.00 84 GLY A CA 1
ATOM 69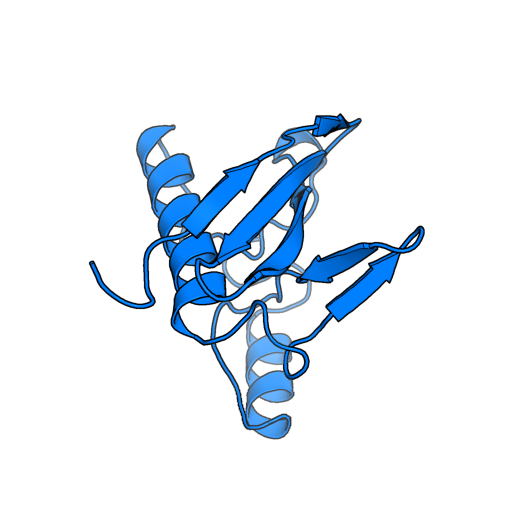4 C C . GLY A 1 84 ? -5.711 -2.072 17.379 1.00 83.00 84 GLY A C 1
ATOM 695 O O . GLY A 1 84 ? -6.821 -2.580 17.251 1.00 83.00 84 GLY A O 1
ATOM 696 N N . ALA A 1 85 ? -5.001 -1.607 16.348 1.00 83.19 85 ALA A N 1
ATOM 697 C CA . ALA A 1 85 ? -5.348 -1.823 14.952 1.00 83.19 85 ALA A CA 1
ATOM 698 C C . ALA A 1 85 ? -4.261 -2.640 14.243 1.00 83.19 85 ALA A C 1
ATOM 700 O O . ALA A 1 85 ? -3.063 -2.429 14.465 1.00 83.19 85 ALA A O 1
ATOM 701 N N . SER A 1 86 ? -4.706 -3.509 13.338 1.00 83.31 86 SER A N 1
ATOM 702 C CA . SER A 1 86 ? -3.837 -4.331 12.506 1.00 83.31 86 SER A CA 1
ATOM 703 C C . SER A 1 86 ? -3.464 -3.592 11.227 1.00 83.31 86 SER A C 1
ATOM 705 O O . SER A 1 86 ? -4.342 -3.236 10.433 1.00 83.31 86 SER A O 1
ATOM 707 N N . TYR A 1 87 ? -2.168 -3.357 11.025 1.00 84.56 87 TYR A N 1
ATOM 708 C CA . TYR A 1 87 ? -1.650 -2.675 9.844 1.00 84.56 87 TYR A CA 1
ATOM 709 C C . TYR A 1 87 ? -1.017 -3.661 8.872 1.00 84.56 87 TYR A C 1
ATOM 711 O O . TYR A 1 87 ? -0.162 -4.450 9.270 1.00 84.56 87 TYR A O 1
ATOM 719 N N . VAL A 1 88 ? -1.392 -3.581 7.596 1.00 82.25 88 VAL A N 1
ATOM 720 C CA . VAL A 1 88 ? -0.685 -4.279 6.515 1.00 82.25 88 VAL A CA 1
ATOM 721 C C . VAL A 1 88 ? 0.529 -3.439 6.120 1.00 82.25 88 VAL A C 1
ATOM 723 O O . VAL A 1 88 ? 0.409 -2.238 5.868 1.00 82.25 88 VAL A O 1
ATOM 726 N N . GLN A 1 89 ? 1.708 -4.063 6.107 1.00 77.19 89 GLN A N 1
ATOM 727 C CA . GLN A 1 89 ? 2.951 -3.407 5.708 1.00 77.19 89 GLN A CA 1
ATOM 728 C C . GLN A 1 89 ? 3.212 -3.594 4.214 1.00 77.19 89 GLN A C 1
ATOM 730 O O . GLN A 1 89 ? 3.145 -4.712 3.701 1.00 77.19 89 GLN A O 1
ATOM 735 N N . SER A 1 90 ? 3.555 -2.504 3.525 1.00 73.62 90 SER A N 1
ATOM 736 C CA . SER A 1 90 ? 4.181 -2.592 2.209 1.00 73.62 90 SER A CA 1
ATOM 737 C C . SER A 1 90 ? 5.585 -3.189 2.357 1.00 73.62 90 SER A C 1
ATOM 739 O O . SER A 1 90 ? 6.306 -2.888 3.309 1.00 73.62 90 SER A O 1
ATOM 741 N N . ALA A 1 91 ? 5.959 -4.069 1.431 1.00 71.88 91 ALA A N 1
ATOM 742 C CA . ALA A 1 91 ? 7.272 -4.701 1.390 1.00 71.88 91 ALA A CA 1
ATOM 743 C C . ALA A 1 91 ? 8.019 -4.256 0.123 1.00 71.88 91 ALA A C 1
ATOM 745 O O . ALA A 1 91 ? 7.349 -4.015 -0.881 1.00 71.88 91 ALA A O 1
ATOM 746 N N . PRO A 1 92 ? 9.369 -4.214 0.127 1.00 68.88 92 PRO A N 1
ATOM 747 C CA . PRO A 1 92 ? 10.197 -3.740 -0.995 1.00 68.88 92 PRO A CA 1
ATOM 748 C C . PRO A 1 92 ? 9.934 -4.393 -2.362 1.00 68.88 92 PRO A C 1
ATOM 750 O O . PRO A 1 92 ? 10.387 -3.888 -3.386 1.00 68.88 92 PRO A O 1
ATOM 753 N N . TYR A 1 93 ? 9.198 -5.504 -2.391 1.00 65.50 93 TYR A N 1
ATOM 754 C CA . TYR A 1 93 ? 8.647 -6.102 -3.597 1.00 65.50 93 TYR A CA 1
ATOM 755 C C . TYR A 1 93 ? 7.181 -6.513 -3.335 1.00 65.50 93 TYR A C 1
ATOM 757 O O . TYR A 1 93 ? 6.845 -7.068 -2.288 1.00 65.50 93 TYR A O 1
ATOM 765 N N . GLY A 1 94 ? 6.288 -6.211 -4.279 1.00 54.62 94 GLY A N 1
ATOM 766 C CA . GLY A 1 94 ? 4.842 -6.123 -4.031 1.00 54.62 94 GLY A CA 1
ATOM 767 C C . GLY A 1 94 ? 4.045 -7.428 -3.904 1.00 54.62 94 GLY A C 1
ATOM 768 O O . GLY A 1 94 ? 2.829 -7.367 -3.781 1.00 54.62 94 GLY A O 1
ATOM 769 N N . TRP A 1 95 ? 4.644 -8.621 -3.953 1.00 57.25 95 TRP A N 1
ATOM 770 C CA . TRP A 1 95 ? 3.866 -9.839 -4.246 1.00 57.25 95 TRP A CA 1
ATOM 771 C C . TRP A 1 95 ? 3.562 -10.751 -3.053 1.00 57.25 95 TRP A C 1
ATOM 773 O O . TRP A 1 95 ?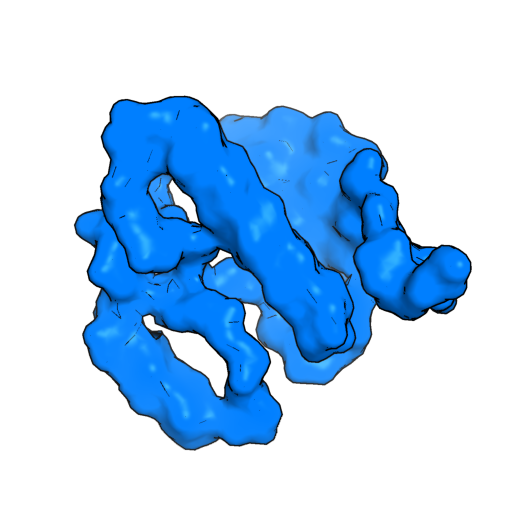 4.235 -10.781 -2.023 1.00 57.25 95 TRP A O 1
ATOM 783 N N . ARG A 1 96 ? 2.504 -11.557 -3.223 1.00 54.19 96 ARG A N 1
ATOM 784 C CA . ARG A 1 96 ? 2.197 -12.716 -2.379 1.00 54.19 96 ARG A CA 1
ATOM 785 C C . ARG A 1 96 ? 3.340 -13.711 -2.435 1.00 54.19 96 ARG A C 1
ATOM 787 O O . ARG A 1 96 ? 3.499 -14.397 -3.436 1.00 54.19 96 ARG A O 1
ATOM 794 N N . LEU A 1 97 ? 4.047 -13.873 -1.326 1.00 54.41 97 LEU A N 1
ATOM 795 C CA . LEU A 1 97 ? 4.874 -15.049 -1.134 1.00 54.41 97 LEU A CA 1
ATOM 796 C C . LEU A 1 97 ? 4.364 -15.815 0.065 1.00 54.41 97 LEU A C 1
ATOM 798 O O . LEU A 1 97 ? 4.499 -15.406 1.211 1.00 54.41 97 LEU A O 1
ATOM 802 N N . THR A 1 98 ? 3.764 -16.954 -0.249 1.00 57.19 98 THR A N 1
ATOM 803 C CA . THR A 1 98 ? 3.554 -18.048 0.696 1.00 57.19 98 THR A CA 1
ATOM 804 C C . THR A 1 98 ? 4.876 -18.738 1.058 1.00 57.19 98 THR A C 1
ATOM 806 O O . THR A 1 98 ? 4.880 -19.604 1.924 1.00 57.19 98 THR A O 1
ATOM 809 N N . ASP A 1 99 ? 5.984 -18.379 0.392 1.00 70.75 99 ASP A N 1
ATOM 810 C CA . ASP A 1 99 ? 7.331 -18.900 0.625 1.00 70.75 99 ASP A CA 1
ATOM 811 C C . ASP A 1 99 ? 8.254 -17.822 1.239 1.00 70.75 99 ASP A C 1
ATOM 813 O O . ASP A 1 99 ? 8.675 -16.890 0.543 1.00 70.75 99 ASP A O 1
ATOM 817 N N . PRO A 1 100 ? 8.611 -17.948 2.529 1.00 71.62 100 PRO A N 1
ATOM 818 C CA . PRO A 1 100 ? 9.550 -17.049 3.196 1.00 71.62 100 PRO A CA 1
ATOM 819 C C . PRO A 1 100 ? 10.950 -16.988 2.560 1.00 71.62 100 PRO A C 1
ATOM 821 O O . PRO A 1 100 ? 11.631 -15.972 2.695 1.00 71.62 100 PRO A O 1
ATOM 824 N N . ALA A 1 101 ? 11.408 -18.046 1.880 1.00 77.69 101 ALA A N 1
ATOM 825 C CA . ALA A 1 101 ? 12.733 -18.063 1.257 1.00 77.69 101 ALA A CA 1
ATOM 826 C C . ALA A 1 101 ? 12.773 -17.174 0.009 1.00 77.69 101 ALA A C 1
ATOM 828 O O . ALA A 1 101 ? 13.678 -16.354 -0.154 1.00 77.69 101 ALA A O 1
ATOM 829 N N . GLU A 1 102 ? 11.747 -17.281 -0.833 1.00 74.56 102 GLU A N 1
ATOM 830 C CA . GLU A 1 102 ? 11.570 -16.385 -1.973 1.00 74.56 102 GLU A CA 1
ATOM 831 C C . GLU A 1 102 ? 11.348 -14.939 -1.499 1.00 74.56 102 GLU A C 1
ATOM 833 O O . GLU A 1 102 ? 11.830 -14.002 -2.140 1.00 74.56 102 GLU A O 1
ATOM 838 N N . HIS A 1 103 ? 10.708 -14.753 -0.331 1.00 73.25 103 HIS A N 1
ATOM 839 C CA . HIS A 1 103 ? 10.534 -13.432 0.280 1.00 73.25 103 HIS A CA 1
ATOM 840 C C . HIS A 1 103 ? 11.867 -12.774 0.589 1.00 73.25 103 HIS A C 1
ATOM 842 O O . HIS A 1 103 ? 12.099 -11.633 0.193 1.00 73.25 103 HIS A O 1
ATOM 848 N N . ALA A 1 104 ? 12.749 -13.495 1.276 1.00 76.19 104 ALA A N 1
ATOM 849 C CA . ALA A 1 104 ? 14.074 -12.992 1.598 1.00 76.19 104 ALA A CA 1
ATOM 850 C C . ALA A 1 104 ? 14.875 -12.665 0.327 1.00 76.19 104 ALA A C 1
ATOM 852 O O . ALA A 1 104 ? 15.473 -11.594 0.244 1.00 76.19 104 ALA A O 1
ATOM 853 N N . ARG A 1 105 ? 14.822 -13.540 -0.689 1.00 82.19 105 ARG A N 1
ATOM 854 C CA . ARG A 1 105 ? 15.543 -13.356 -1.957 1.00 82.19 105 ARG A CA 1
ATOM 855 C C . ARG A 1 105 ? 15.093 -12.102 -2.710 1.00 82.19 105 ARG A C 1
ATOM 857 O O . ARG A 1 105 ? 15.930 -11.364 -3.223 1.00 82.19 105 ARG A O 1
ATOM 864 N N . LEU A 1 106 ? 13.783 -11.874 -2.814 1.00 77.31 106 LEU A N 1
ATOM 865 C CA . LEU A 1 106 ? 13.243 -10.717 -3.528 1.00 77.31 106 LEU A CA 1
ATOM 866 C C . LEU A 1 106 ? 13.411 -9.414 -2.738 1.00 77.31 106 LEU A C 1
ATOM 868 O O . LEU A 1 106 ? 13.694 -8.390 -3.353 1.00 77.31 106 LEU A O 1
ATOM 872 N N . ALA A 1 107 ? 13.325 -9.450 -1.403 1.00 75.38 107 ALA A N 1
ATOM 873 C CA . ALA A 1 107 ? 13.652 -8.296 -0.562 1.00 75.38 107 ALA A CA 1
ATOM 874 C C . ALA A 1 107 ? 15.120 -7.881 -0.725 1.00 75.38 107 ALA A C 1
ATOM 876 O O . ALA A 1 107 ? 15.411 -6.704 -0.910 1.00 75.38 107 ALA A O 1
ATOM 877 N N . GLU A 1 108 ? 16.042 -8.849 -0.699 1.00 83.56 108 GLU A N 1
ATOM 878 C CA . GLU A 1 108 ? 17.470 -8.592 -0.906 1.00 83.56 108 GLU A CA 1
ATOM 879 C C . GLU A 1 108 ? 17.745 -8.024 -2.306 1.00 83.56 108 GLU A C 1
ATOM 881 O O . GLU A 1 108 ? 18.515 -7.076 -2.441 1.00 83.56 108 GLU A O 1
ATOM 886 N N . ALA A 1 109 ? 17.084 -8.558 -3.338 1.00 84.00 109 ALA A N 1
ATOM 887 C CA . ALA A 1 109 ? 17.241 -8.089 -4.713 1.00 84.00 109 ALA A CA 1
ATOM 888 C C . ALA A 1 109 ? 16.686 -6.673 -4.942 1.00 84.00 109 ALA A C 1
ATOM 890 O O . ALA A 1 109 ? 17.282 -5.912 -5.702 1.00 84.00 109 ALA A O 1
ATOM 891 N N . ALA A 1 110 ? 15.568 -6.327 -4.298 1.00 81.25 110 ALA A N 1
ATOM 892 C CA . ALA A 1 110 ? 14.980 -4.992 -4.370 1.00 81.25 110 ALA A CA 1
ATOM 893 C C . ALA A 1 110 ? 15.813 -3.949 -3.604 1.00 81.25 110 ALA A C 1
ATOM 895 O O . ALA A 1 110 ? 15.799 -2.774 -3.948 1.00 81.25 110 ALA A O 1
ATOM 896 N N . GLY A 1 111 ? 16.565 -4.372 -2.584 1.00 82.12 111 GLY A N 1
ATOM 897 C CA . GLY A 1 111 ? 17.349 -3.470 -1.747 1.00 82.12 111 GLY A CA 1
ATOM 898 C C . GLY A 1 111 ? 16.496 -2.680 -0.741 1.00 82.12 111 GLY A C 1
ATOM 899 O O . GLY A 1 111 ? 15.284 -2.888 -0.634 1.00 82.12 111 GLY A O 1
ATOM 900 N N . PRO A 1 112 ? 17.128 -1.788 0.046 1.00 79.50 112 PRO A N 1
ATOM 901 C CA . PRO A 1 112 ? 16.471 -1.091 1.154 1.00 79.50 112 PRO A CA 1
ATOM 902 C C . PRO A 1 112 ? 15.402 -0.088 0.709 1.00 79.50 112 PRO A C 1
ATOM 904 O O . PRO A 1 112 ? 14.501 0.191 1.488 1.00 79.50 112 PRO A O 1
ATOM 907 N N . ASP A 1 113 ? 15.474 0.411 -0.526 1.00 79.44 113 ASP A N 1
ATOM 908 C CA . ASP A 1 113 ? 14.550 1.423 -1.053 1.00 79.44 113 ASP A CA 1
ATOM 909 C C . ASP A 1 113 ? 13.482 0.815 -1.988 1.00 79.44 113 ASP A C 1
ATOM 911 O O . ASP A 1 113 ? 12.619 1.511 -2.520 1.00 79.44 113 ASP A O 1
ATOM 915 N N . GLY A 1 114 ? 13.496 -0.513 -2.152 1.00 77.06 114 GLY A N 1
ATOM 916 C CA . GLY A 1 114 ? 12.647 -1.221 -3.104 1.00 77.06 114 GLY A CA 1
ATOM 917 C C . GLY A 1 114 ? 13.113 -1.069 -4.552 1.00 77.06 114 GLY A C 1
ATOM 918 O O . GLY A 1 114 ? 14.134 -0.456 -4.850 1.00 77.06 114 GLY A O 1
ATOM 919 N N . TRP A 1 115 ? 12.339 -1.631 -5.481 1.00 76.31 115 TRP A N 1
ATOM 920 C CA . TRP A 1 115 ? 12.709 -1.678 -6.903 1.00 76.31 115 TRP A CA 1
ATOM 921 C C . TRP A 1 115 ? 12.896 -0.309 -7.574 1.00 76.31 115 TRP A C 1
ATOM 923 O O . TRP A 1 115 ? 13.566 -0.232 -8.604 1.00 76.31 115 TRP A O 1
ATOM 933 N N . TYR A 1 116 ? 12.302 0.747 -7.013 1.00 73.44 116 TYR A N 1
ATOM 934 C CA . TYR A 1 116 ? 12.216 2.076 -7.629 1.00 73.44 116 TYR A CA 1
ATOM 935 C C . TYR A 1 116 ? 12.504 3.213 -6.644 1.00 73.44 116 TYR A C 1
ATOM 937 O O . TYR A 1 116 ? 11.927 4.287 -6.793 1.00 73.44 116 TYR A O 1
ATOM 945 N N . GLY A 1 117 ? 13.361 2.947 -5.650 1.00 60.25 117 GLY A N 1
ATOM 946 C CA . GLY A 1 117 ? 13.821 3.918 -4.650 1.00 60.25 117 GLY A CA 1
ATOM 947 C C . GLY A 1 117 ? 14.171 5.291 -5.208 1.00 60.25 117 GLY A C 1
ATOM 948 O O . GLY A 1 117 ? 15.056 5.355 -6.094 1.00 60.25 117 GLY A O 1
#

Secondary structure (DSSP, 8-state):
--TT-EEEEEEEEETTEEEEEEEETTS-EEEEEEE-GGGT---TT-SS--SSHHHHHHHHHHHHHHHHHTTTTSTTS-EEEETTEEEEPP-SS-S--S-HHHHHHHHHHH-TT-TT-

Foldseek 3Di:
DDQQDKDWDDWDDDVQWIWIWIATPVGQIAIETQGDVVVVAARLLDPEDDPDPVSVVVSVVVLVSQCRVVVVSDPQAPWDDDPNGIHGDRALHRHDDPPVVVVVVQSVVLDPRHVYD